Protein AF-A0A1G1CQT5-F1 (afdb_monomer_lite)

Radius of gyration: 16.06 Å; chains: 1; bounding box: 38×38×37 Å

Secondary structure (DSSP, 8-state):
-EEEETTEEEEESSSEEEEEEE-SSEEEEE--TTHHHHTTTTTBTBEEETTEEEEESSS---HHHHHHHHHHHHHHHHHHHHHHHHHHHHTT---

pLDDT: mean 85.35, std 17.18, range [30.62, 95.94]

Sequence (95 aa):
MEKISYGMPYYGYKGRLAYFRLAKKHIGLYVPPPVIAEYEHELKGYQTAKATVRLPLDEPLPVALIKKLIKSRRDKNEESSAIDREGYQVEGLMI

Structure (mmCIF, N/CA/C/O backbone):
data_AF-A0A1G1CQT5-F1
#
_entry.id   AF-A0A1G1CQT5-F1
#
loop_
_atom_site.group_PDB
_atom_site.id
_atom_site.type_symbol
_atom_site.label_atom_id
_atom_site.label_alt_id
_atom_site.label_comp_id
_atom_site.label_asym_id
_atom_site.label_entity_id
_atom_site.label_seq_id
_atom_site.pdbx_PDB_ins_code
_atom_site.Cartn_x
_atom_site.Cartn_y
_atom_site.Cartn_z
_atom_site.occupancy
_atom_site.B_iso_or_equiv
_atom_site.auth_seq_id
_atom_site.auth_comp_id
_atom_site.auth_asym_id
_atom_site.auth_atom_id
_atom_site.pdbx_PDB_model_num
ATOM 1 N N . MET A 1 1 ? -3.405 -5.172 -15.073 1.00 82.75 1 MET A N 1
ATOM 2 C CA . MET A 1 1 ? -4.146 -6.415 -14.773 1.00 82.75 1 MET A CA 1
ATOM 3 C C . MET A 1 1 ? -4.463 -6.439 -13.293 1.00 82.75 1 MET A C 1
ATOM 5 O O . MET A 1 1 ? -3.587 -6.129 -12.492 1.00 82.75 1 MET A O 1
ATOM 9 N N . GLU A 1 2 ? -5.689 -6.795 -12.950 1.00 91.12 2 GLU A N 1
ATOM 10 C CA . GLU A 1 2 ? -6.164 -6.951 -11.576 1.00 91.12 2 GLU A CA 1
ATOM 11 C C . GLU A 1 2 ? -6.182 -8.433 -11.226 1.00 91.12 2 GLU A C 1
ATOM 13 O O . GLU A 1 2 ? -6.641 -9.249 -12.023 1.00 91.12 2 GLU A O 1
ATOM 18 N N . LYS A 1 3 ? -5.620 -8.798 -10.074 1.00 91.62 3 LYS A N 1
ATOM 19 C CA . LYS A 1 3 ? -5.562 -10.192 -9.619 1.00 91.62 3 LYS A CA 1
ATOM 20 C C . LYS A 1 3 ? -5.705 -10.267 -8.104 1.00 91.62 3 LYS A C 1
ATOM 22 O O . LYS A 1 3 ? -5.551 -9.274 -7.399 1.00 91.62 3 LYS A O 1
ATOM 27 N N . ILE A 1 4 ? -5.934 -11.475 -7.604 1.00 91.50 4 ILE A N 1
ATOM 28 C CA . ILE A 1 4 ? -5.916 -11.793 -6.175 1.00 91.50 4 ILE A CA 1
ATOM 29 C C . ILE A 1 4 ? -4.732 -12.724 -5.911 1.00 91.50 4 ILE A C 1
ATOM 31 O O . ILE A 1 4 ? -4.490 -13.666 -6.663 1.00 91.50 4 ILE A O 1
ATOM 35 N N . SER A 1 5 ? -3.965 -12.454 -4.857 1.00 86.62 5 SER A N 1
ATOM 36 C CA . SER A 1 5 ? -2.879 -13.321 -4.390 1.00 86.62 5 SER A CA 1
ATOM 37 C C . SER A 1 5 ? -2.738 -13.172 -2.876 1.00 86.62 5 SER A C 1
ATOM 39 O O . SER A 1 5 ? -2.947 -12.083 -2.346 1.00 86.62 5 SER A O 1
ATOM 41 N N . TYR A 1 6 ? -2.453 -14.267 -2.165 1.00 83.06 6 TYR A N 1
ATOM 42 C CA . TYR A 1 6 ? -2.476 -14.316 -0.691 1.00 83.06 6 TYR A CA 1
ATOM 43 C C . TYR A 1 6 ? -3.805 -13.827 -0.076 1.00 83.06 6 TYR A C 1
ATOM 45 O O . TYR A 1 6 ? -3.820 -13.215 0.989 1.00 83.06 6 TYR A O 1
ATOM 53 N N . GLY A 1 7 ? -4.925 -14.037 -0.779 1.00 88.06 7 GLY A N 1
ATOM 54 C CA . GLY A 1 7 ? -6.241 -13.537 -0.364 1.00 88.06 7 GLY A CA 1
ATOM 55 C C . GLY A 1 7 ? -6.387 -12.010 -0.408 1.00 88.06 7 GLY A C 1
ATOM 56 O O . GLY A 1 7 ? -7.358 -11.485 0.129 1.00 88.06 7 GLY A O 1
ATOM 57 N N . MET A 1 8 ? -5.445 -11.290 -1.028 1.00 89.44 8 MET A N 1
ATOM 58 C CA . MET A 1 8 ? -5.483 -9.835 -1.171 1.00 89.44 8 MET A CA 1
ATOM 59 C C . MET A 1 8 ? -5.562 -9.431 -2.647 1.00 89.44 8 MET A C 1
ATOM 61 O O . MET A 1 8 ? -4.796 -9.950 -3.470 1.00 89.44 8 MET A O 1
ATOM 65 N N . PRO A 1 9 ? -6.462 -8.500 -3.002 1.00 93.62 9 PRO A N 1
ATOM 66 C CA . PRO A 1 9 ? -6.488 -7.925 -4.335 1.00 93.62 9 PRO A CA 1
ATOM 67 C C . PRO A 1 9 ? -5.244 -7.062 -4.568 1.00 93.62 9 PRO A C 1
ATOM 69 O O . PRO A 1 9 ? -4.721 -6.404 -3.660 1.00 93.62 9 PRO A O 1
ATOM 72 N N . TYR A 1 10 ? -4.757 -7.076 -5.805 1.00 94.94 10 TYR A N 1
ATOM 73 C CA . TYR A 1 10 ? -3.607 -6.288 -6.211 1.00 94.94 10 TYR A CA 1
ATOM 74 C C . TYR A 1 10 ? -3.677 -5.868 -7.674 1.00 94.94 10 TYR A C 1
ATOM 76 O O . TYR A 1 10 ? -4.224 -6.566 -8.534 1.00 94.94 10 TYR A O 1
ATOM 84 N N . TYR A 1 11 ? -3.042 -4.734 -7.954 1.00 94.19 11 TYR A N 1
ATOM 85 C CA . TYR A 1 11 ? -2.809 -4.260 -9.310 1.00 94.19 11 TYR A CA 1
ATOM 86 C C . TYR A 1 11 ? -1.417 -4.679 -9.778 1.00 94.19 11 TYR A C 1
ATOM 88 O O . TYR A 1 11 ? -0.419 -4.521 -9.067 1.00 94.19 11 TYR A O 1
ATOM 96 N N . GLY A 1 12 ? -1.345 -5.213 -10.994 1.00 92.12 12 GLY A N 1
ATOM 97 C CA . GLY A 1 12 ? -0.106 -5.610 -11.651 1.00 92.12 12 GLY A CA 1
ATOM 98 C C . GLY A 1 12 ? 0.098 -4.926 -13.002 1.00 92.12 12 GLY A C 1
ATOM 99 O O . GLY A 1 12 ? -0.837 -4.797 -13.800 1.00 92.12 12 GLY A O 1
ATOM 100 N N . TYR A 1 13 ? 1.346 -4.547 -13.264 1.00 92.81 13 TYR A N 1
ATOM 101 C CA . TYR A 1 13 ? 1.863 -4.049 -14.539 1.00 92.81 13 TYR A CA 1
ATOM 102 C C . TYR A 1 13 ? 3.342 -4.417 -14.624 1.00 92.81 13 TYR A C 1
ATOM 104 O O . TYR A 1 13 ? 4.116 -3.932 -13.800 1.00 92.81 13 TYR A O 1
ATOM 112 N N . LYS A 1 14 ? 3.713 -5.297 -15.569 1.00 90.44 14 LYS A N 1
ATOM 113 C CA . LYS A 1 14 ? 5.091 -5.811 -15.734 1.00 90.44 14 LYS A CA 1
ATOM 114 C C . LYS A 1 14 ? 5.730 -6.257 -14.399 1.00 90.44 14 LYS A C 1
ATOM 116 O O . LY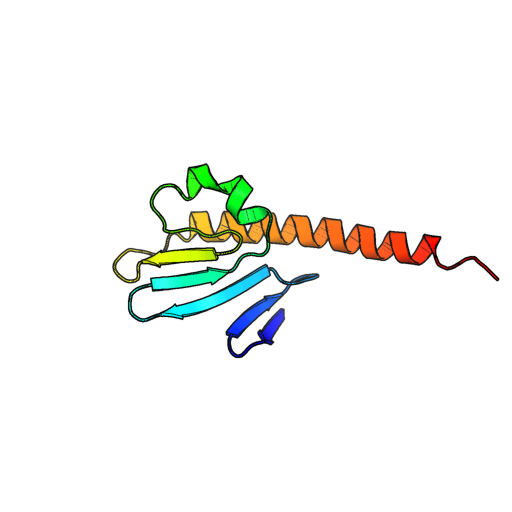S A 1 14 ? 6.897 -6.014 -14.133 1.00 90.44 14 LYS A O 1
ATOM 121 N N . GLY A 1 15 ? 4.910 -6.832 -13.514 1.00 88.62 15 GLY A N 1
ATOM 122 C CA . GLY A 1 15 ? 5.231 -7.052 -12.102 1.00 88.62 15 GLY A CA 1
ATOM 123 C C . GLY A 1 15 ? 4.114 -6.583 -11.162 1.00 88.62 15 GLY A C 1
ATOM 124 O O . GLY A 1 15 ? 3.028 -6.188 -11.595 1.00 88.62 15 GLY A O 1
ATOM 125 N N . ARG A 1 16 ? 4.364 -6.645 -9.848 1.00 90.88 16 ARG A N 1
ATOM 126 C CA . ARG A 1 16 ? 3.429 -6.198 -8.793 1.00 90.88 16 ARG A CA 1
ATOM 127 C C . ARG A 1 16 ? 3.531 -4.679 -8.608 1.00 90.88 16 ARG A C 1
ATOM 129 O O . ARG A 1 16 ? 4.642 -4.185 -8.398 1.00 90.88 16 ARG A O 1
ATOM 136 N N . LEU A 1 17 ? 2.404 -3.961 -8.667 1.00 93.44 17 LEU A N 1
ATOM 137 C CA . LEU A 1 17 ? 2.347 -2.524 -8.362 1.00 93.44 17 LEU A CA 1
ATOM 138 C C . LEU A 1 17 ? 1.991 -2.290 -6.900 1.00 93.44 17 LEU A C 1
ATOM 140 O O . LEU A 1 17 ? 2.788 -1.730 -6.158 1.00 93.44 17 LEU A O 1
ATOM 144 N N . ALA A 1 18 ? 0.807 -2.729 -6.483 1.00 94.88 18 ALA A N 1
ATOM 145 C CA . ALA A 1 18 ? 0.383 -2.578 -5.103 1.00 94.88 18 ALA A CA 1
ATOM 146 C C . ALA A 1 18 ? -0.703 -3.575 -4.730 1.00 94.88 18 ALA A C 1
ATOM 148 O O . ALA A 1 18 ? -1.590 -3.861 -5.538 1.00 94.88 18 ALA A O 1
ATOM 149 N N . TYR A 1 19 ? -0.638 -4.044 -3.488 1.00 95.00 19 TYR A N 1
ATOM 150 C CA . TYR A 1 19 ? -1.736 -4.736 -2.822 1.00 95.00 19 TYR A CA 1
ATOM 151 C C . TYR A 1 19 ? -2.474 -3.751 -1.931 1.00 95.00 19 TYR A C 1
ATOM 153 O O . TYR A 1 19 ? -1.891 -2.777 -1.446 1.00 95.00 19 TYR A O 1
ATOM 161 N N . PHE A 1 20 ? -3.740 -4.039 -1.665 1.00 93.69 20 PHE A N 1
ATOM 162 C CA . PHE A 1 20 ? -4.520 -3.279 -0.704 1.00 93.69 20 PHE A CA 1
ATOM 163 C C . PHE A 1 20 ? -5.369 -4.204 0.159 1.00 93.69 20 PHE A C 1
ATOM 165 O O . PHE A 1 20 ? -5.838 -5.253 -0.284 1.00 93.69 20 PHE A O 1
ATOM 172 N N . ARG A 1 21 ? -5.548 -3.815 1.421 1.00 93.88 21 ARG A N 1
ATOM 173 C CA . ARG A 1 21 ? -6.371 -4.546 2.384 1.00 93.88 21 ARG A CA 1
ATOM 174 C C . ARG A 1 21 ? -7.082 -3.579 3.317 1.00 93.88 21 ARG A C 1
ATOM 176 O O . ARG A 1 21 ? -6.465 -2.652 3.835 1.00 93.88 21 ARG A O 1
ATOM 183 N N . LEU A 1 22 ? -8.359 -3.837 3.581 1.00 93.62 22 LEU A N 1
ATOM 184 C CA . LEU A 1 22 ? -9.110 -3.135 4.616 1.00 93.62 22 LEU A CA 1
ATOM 185 C C . LEU A 1 22 ? -8.802 -3.738 5.996 1.00 93.62 22 LEU A C 1
ATOM 187 O O . LEU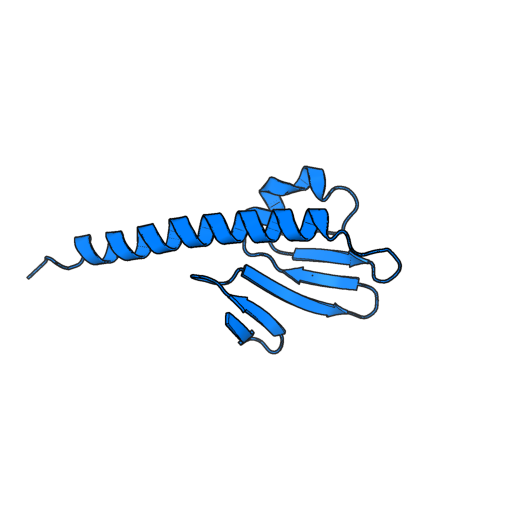 A 1 22 ? -8.884 -4.954 6.185 1.00 93.62 22 LEU A O 1
ATOM 191 N N . ALA A 1 23 ? -8.459 -2.887 6.960 1.00 91.50 23 ALA A N 1
ATOM 192 C CA . ALA A 1 23 ? -8.366 -3.217 8.378 1.00 91.50 23 ALA A CA 1
ATOM 193 C C . ALA A 1 23 ? -9.381 -2.385 9.180 1.00 91.50 23 ALA A C 1
ATOM 195 O O . ALA A 1 23 ? -9.988 -1.456 8.660 1.00 91.50 23 ALA A O 1
ATOM 196 N N . LYS A 1 24 ? -9.548 -2.688 10.475 1.00 92.44 24 LYS A N 1
ATOM 197 C CA . LYS A 1 24 ? -10.582 -2.056 11.322 1.00 92.44 24 LYS A CA 1
ATOM 198 C C . LYS A 1 24 ? -10.499 -0.524 11.403 1.00 92.44 24 LYS A C 1
ATOM 200 O O . LYS A 1 24 ? -11.519 0.115 11.607 1.00 92.44 24 LYS A O 1
ATOM 205 N N . LYS A 1 25 ? -9.293 0.049 11.321 1.00 93.31 25 LYS A N 1
ATOM 206 C CA . LYS A 1 25 ? -9.038 1.494 11.511 1.00 93.31 25 LYS A CA 1
ATOM 207 C C . LYS A 1 25 ? -8.298 2.156 10.343 1.00 93.31 25 LYS A C 1
ATOM 209 O O . LYS A 1 25 ? -8.066 3.357 10.371 1.00 93.31 25 LYS A O 1
ATOM 214 N N . HIS A 1 26 ? -7.850 1.374 9.365 1.00 94.81 26 HIS A N 1
ATOM 215 C CA . HIS A 1 26 ? -7.001 1.864 8.284 1.00 94.81 26 HIS A CA 1
ATOM 216 C C . HIS A 1 26 ? -7.121 0.982 7.042 1.00 94.81 26 HIS A C 1
ATOM 218 O O . HIS A 1 26 ? -7.514 -0.183 7.119 1.00 94.81 26 HIS A O 1
ATOM 224 N N . ILE A 1 27 ? -6.701 1.521 5.907 1.00 95.12 27 ILE A N 1
ATOM 225 C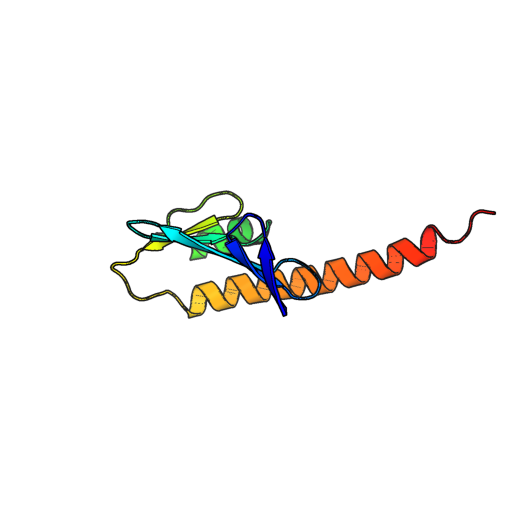 CA . ILE A 1 27 ? -6.440 0.781 4.678 1.00 95.12 27 ILE A CA 1
ATOM 226 C C . ILE A 1 27 ? -4.933 0.543 4.602 1.00 95.12 27 ILE A C 1
ATOM 228 O O . ILE A 1 27 ? -4.135 1.479 4.650 1.00 95.12 27 ILE A O 1
ATOM 232 N N . GLY A 1 28 ? -4.526 -0.720 4.523 1.00 95.00 28 GLY A N 1
ATOM 233 C CA . GLY A 1 28 ? -3.139 -1.094 4.277 1.00 95.00 28 GLY A CA 1
ATOM 234 C C . GLY A 1 28 ? -2.849 -1.044 2.784 1.00 95.00 28 GLY A C 1
ATOM 235 O O . GLY A 1 28 ? -3.420 -1.833 2.033 1.00 95.00 28 GLY A O 1
ATOM 236 N N . LEU A 1 29 ? -1.966 -0.140 2.365 1.00 95.94 29 LEU A N 1
ATOM 237 C CA . LEU A 1 29 ? -1.425 -0.079 1.010 1.00 95.94 29 LEU A CA 1
ATOM 238 C C . LEU A 1 29 ? -0.023 -0.687 1.012 1.00 95.94 29 LEU A C 1
ATOM 240 O O . LEU A 1 29 ? 0.869 -0.185 1.695 1.00 95.94 29 LEU A O 1
ATOM 244 N N . TYR A 1 30 ? 0.182 -1.750 0.239 1.00 94.75 30 TYR A N 1
ATOM 245 C CA . TYR A 1 30 ? 1.456 -2.459 0.177 1.00 94.75 30 TYR A CA 1
ATOM 246 C C . TYR A 1 30 ? 2.113 -2.218 -1.173 1.00 94.75 30 TYR A C 1
ATOM 248 O O . TYR A 1 30 ? 1.687 -2.780 -2.184 1.00 94.75 30 TYR A O 1
ATOM 256 N N . VAL A 1 31 ? 3.154 -1.394 -1.181 1.00 94.94 31 VAL A N 1
ATOM 257 C CA . VAL A 1 31 ? 3.938 -1.085 -2.377 1.00 94.94 31 VAL A CA 1
ATOM 258 C C . VAL A 1 31 ? 5.285 -1.789 -2.241 1.00 94.94 31 VAL A C 1
ATOM 260 O O . VAL A 1 31 ? 5.952 -1.596 -1.222 1.00 94.94 31 VAL A O 1
ATOM 263 N N . PRO A 1 32 ? 5.701 -2.618 -3.216 1.00 92.56 32 PRO A N 1
ATOM 264 C CA . PRO A 1 32 ? 6.986 -3.295 -3.145 1.00 92.56 32 PRO A CA 1
ATOM 265 C C . PRO A 1 32 ? 8.146 -2.299 -2.972 1.00 92.56 32 PRO A C 1
ATOM 267 O O . PRO A 1 32 ? 8.101 -1.205 -3.546 1.00 92.56 32 PRO A O 1
ATOM 270 N N . PRO A 1 33 ? 9.187 -2.668 -2.204 1.00 91.06 33 PRO A N 1
ATOM 271 C CA . PRO A 1 33 ? 10.366 -1.827 -2.033 1.00 91.06 33 PRO A CA 1
ATOM 272 C C . PRO A 1 33 ? 11.062 -1.574 -3.383 1.00 91.06 33 PRO A C 1
ATOM 274 O O . PRO A 1 33 ? 10.878 -2.359 -4.319 1.00 91.06 33 PRO A O 1
ATOM 277 N N . PRO A 1 34 ? 11.871 -0.506 -3.500 1.00 93.00 34 PRO A N 1
ATOM 278 C CA . PRO A 1 34 ? 12.266 0.443 -2.446 1.00 93.00 34 PRO A CA 1
ATOM 279 C C . PRO A 1 34 ? 11.328 1.649 -2.245 1.00 93.00 34 PRO A C 1
ATOM 281 O O . PRO A 1 34 ? 11.612 2.504 -1.413 1.00 93.00 34 PRO A O 1
ATOM 284 N N . VAL A 1 35 ? 10.177 1.688 -2.927 1.00 94.12 35 VAL A N 1
ATOM 285 C CA . VAL A 1 35 ? 9.339 2.896 -3.063 1.00 94.12 35 VAL A CA 1
ATOM 286 C C . VAL A 1 35 ? 8.984 3.567 -1.733 1.00 94.12 35 VAL A C 1
ATOM 288 O O . VAL A 1 35 ? 9.037 4.782 -1.635 1.00 94.12 35 VAL A O 1
ATOM 291 N N . ILE A 1 36 ? 8.636 2.816 -0.688 1.00 93.94 36 ILE A N 1
ATOM 292 C CA . ILE A 1 36 ? 8.257 3.439 0.591 1.00 93.94 36 ILE A CA 1
ATOM 293 C C . ILE A 1 36 ? 9.425 4.195 1.240 1.00 93.94 36 ILE A C 1
ATOM 295 O O . ILE A 1 36 ? 9.202 5.251 1.822 1.00 93.94 36 ILE A O 1
ATOM 299 N N . ALA A 1 37 ? 10.654 3.694 1.101 1.00 92.81 37 ALA A N 1
ATOM 300 C CA . ALA A 1 37 ? 11.838 4.338 1.665 1.00 92.81 37 ALA A CA 1
ATOM 301 C C . ALA A 1 37 ? 12.185 5.643 0.929 1.00 92.81 37 ALA A C 1
ATOM 303 O O . ALA A 1 37 ? 12.501 6.644 1.560 1.00 92.81 37 ALA A O 1
ATOM 304 N N . GLU A 1 38 ? 12.062 5.672 -0.401 1.00 94.62 38 GLU A N 1
ATOM 305 C CA . GLU A 1 38 ? 12.336 6.881 -1.200 1.00 94.62 38 GLU A CA 1
ATOM 306 C C . GLU A 1 38 ? 11.348 8.022 -0.931 1.00 94.62 38 GLU A C 1
ATOM 308 O O . GLU A 1 38 ? 11.674 9.189 -1.129 1.00 94.62 38 GLU A O 1
ATOM 313 N N . TYR A 1 39 ? 10.143 7.688 -0.470 1.00 94.56 39 TYR A N 1
ATOM 314 C CA . TYR A 1 39 ? 9.071 8.641 -0.193 1.00 94.56 39 TYR A CA 1
ATOM 315 C C . TYR A 1 39 ? 8.850 8.865 1.311 1.00 94.56 39 TYR A C 1
ATOM 317 O O . TYR A 1 39 ? 7.817 9.409 1.701 1.00 94.56 39 TYR A O 1
ATOM 325 N N . GLU A 1 40 ? 9.802 8.480 2.168 1.00 92.06 40 GLU A N 1
ATOM 326 C CA . GLU A 1 40 ? 9.673 8.571 3.631 1.00 92.06 40 GLU A CA 1
ATOM 327 C C . GLU A 1 40 ? 9.321 9.992 4.102 1.00 92.06 40 GLU A C 1
ATOM 329 O O . GLU A 1 40 ? 8.450 10.170 4.954 1.00 92.06 40 GLU A O 1
ATOM 334 N N . HIS A 1 41 ? 9.917 11.014 3.480 1.00 92.94 41 HIS A N 1
ATOM 335 C CA . HIS A 1 41 ? 9.631 12.412 3.802 1.00 92.94 41 HIS A CA 1
ATOM 336 C C . HIS A 1 41 ? 8.184 12.818 3.469 1.00 92.94 41 HIS A C 1
ATOM 338 O O . HIS A 1 41 ? 7.543 13.512 4.254 1.00 92.94 41 HIS A O 1
ATOM 344 N N . GLU A 1 42 ? 7.642 12.377 2.328 1.00 92.25 42 GLU A N 1
ATOM 345 C CA . GLU A 1 42 ? 6.247 12.655 1.942 1.00 92.25 42 GLU A CA 1
ATOM 346 C C . GLU A 1 42 ? 5.241 11.829 2.756 1.00 92.25 42 GLU A C 1
ATOM 348 O O . GLU A 1 42 ? 4.078 12.206 2.891 1.00 92.25 42 GLU A O 1
ATOM 353 N N . LEU A 1 43 ? 5.688 10.703 3.312 1.00 93.19 43 LEU A N 1
ATOM 354 C CA . LEU A 1 43 ? 4.896 9.824 4.166 1.00 93.19 43 LEU A CA 1
ATOM 355 C C . LEU A 1 43 ? 4.929 10.230 5.644 1.00 93.19 43 LEU A C 1
ATOM 357 O O . LEU A 1 43 ? 4.292 9.572 6.470 1.00 93.19 43 LEU A O 1
ATOM 361 N N . LYS A 1 44 ? 5.631 11.316 5.985 1.00 89.12 44 LYS A N 1
ATOM 362 C CA . LYS A 1 44 ? 5.713 11.851 7.343 1.00 89.12 44 LYS A CA 1
ATOM 363 C C . LYS A 1 44 ? 4.312 12.232 7.834 1.00 89.12 44 LYS A C 1
ATOM 365 O O . LYS A 1 44 ? 3.718 13.195 7.363 1.00 89.12 44 LYS A O 1
ATOM 370 N N . GLY A 1 45 ? 3.786 11.448 8.774 1.00 90.25 45 GLY A N 1
ATOM 371 C CA . GLY A 1 45 ? 2.415 11.571 9.290 1.00 90.25 45 GLY A CA 1
ATOM 372 C C . GLY A 1 45 ? 1.580 10.301 9.121 1.00 90.25 45 GLY A C 1
ATOM 373 O O . GLY A 1 45 ? 0.619 10.101 9.856 1.00 90.25 45 GLY A O 1
ATOM 374 N N . TYR A 1 46 ? 1.988 9.391 8.236 1.00 92.94 46 TYR A N 1
ATOM 375 C CA . TYR A 1 46 ? 1.392 8.063 8.116 1.00 92.94 46 TYR A CA 1
ATOM 376 C C . TYR A 1 46 ? 2.232 7.023 8.855 1.00 92.94 46 TYR A C 1
ATOM 378 O O . TYR A 1 46 ? 3.456 7.117 8.934 1.00 92.94 46 TYR A O 1
ATOM 386 N N . GLN A 1 47 ? 1.583 5.974 9.364 1.00 92.50 47 GLN A N 1
ATOM 387 C CA . GLN A 1 47 ? 2.313 4.810 9.861 1.00 92.50 47 GLN A CA 1
ATOM 388 C C . GLN A 1 47 ? 2.835 3.995 8.677 1.00 92.50 47 GLN A C 1
ATOM 390 O O . GLN A 1 47 ? 2.048 3.460 7.888 1.00 92.50 47 GLN A O 1
ATOM 395 N N . THR A 1 48 ? 4.153 3.864 8.582 1.00 93.69 48 THR A N 1
ATOM 396 C CA . THR A 1 48 ? 4.825 3.126 7.512 1.00 93.69 48 THR A CA 1
ATOM 397 C C . THR A 1 48 ? 5.609 1.927 8.047 1.00 93.69 48 THR A C 1
ATOM 399 O O . THR A 1 48 ? 5.957 1.834 9.222 1.00 93.69 48 THR A O 1
ATOM 402 N N . ALA A 1 49 ? 5.848 0.966 7.163 1.00 90.69 49 ALA A N 1
ATOM 403 C CA . ALA A 1 49 ? 6.807 -0.121 7.321 1.00 90.69 49 ALA A CA 1
ATOM 404 C C . ALA A 1 49 ? 7.543 -0.305 5.983 1.00 90.69 49 ALA A C 1
ATOM 406 O O . ALA A 1 49 ? 7.190 0.331 4.994 1.00 90.69 49 ALA A O 1
ATOM 407 N N . LYS A 1 50 ? 8.510 -1.229 5.910 1.00 89.31 50 LYS A N 1
ATOM 408 C CA . LYS A 1 50 ? 9.396 -1.431 4.740 1.00 89.31 50 LYS A CA 1
ATOM 409 C C . LYS A 1 50 ? 8.703 -1.423 3.363 1.00 89.31 50 LYS A C 1
ATOM 411 O O . LYS A 1 50 ? 9.293 -0.981 2.384 1.00 89.31 50 LYS A O 1
ATOM 416 N N . ALA A 1 51 ? 7.481 -1.943 3.273 1.00 91.88 51 ALA A N 1
ATOM 417 C CA . ALA A 1 51 ? 6.715 -2.035 2.029 1.00 91.88 51 ALA A CA 1
ATOM 418 C C . ALA A 1 51 ? 5.232 -1.693 2.239 1.00 91.88 51 ALA A C 1
ATOM 420 O O . ALA A 1 51 ? 4.361 -2.219 1.547 1.00 91.88 51 ALA A O 1
ATOM 421 N N . THR A 1 52 ? 4.905 -0.906 3.267 1.00 93.81 52 THR A N 1
ATOM 422 C CA . THR A 1 52 ? 3.509 -0.690 3.666 1.00 93.81 52 THR A CA 1
ATOM 423 C C . THR A 1 52 ? 3.285 0.717 4.177 1.00 93.81 52 THR A C 1
ATOM 425 O O . THR A 1 52 ? 4.085 1.236 4.947 1.00 93.81 52 THR A O 1
ATOM 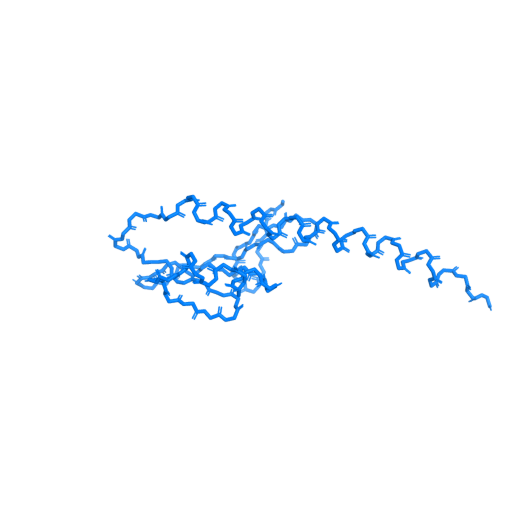428 N N . VAL A 1 53 ? 2.150 1.289 3.795 1.00 95.38 53 VAL A N 1
ATOM 429 C CA . VAL A 1 53 ? 1.609 2.538 4.326 1.00 95.38 53 VAL A CA 1
ATOM 430 C C . VAL A 1 53 ? 0.219 2.242 4.869 1.00 95.38 53 VAL A C 1
ATOM 432 O O . VAL A 1 53 ? -0.599 1.619 4.189 1.00 95.38 53 VAL A O 1
ATOM 435 N N . ARG A 1 54 ? -0.053 2.657 6.106 1.00 95.62 54 ARG A N 1
ATOM 436 C CA . ARG A 1 54 ? -1.385 2.574 6.711 1.00 95.62 54 ARG A CA 1
ATOM 437 C C . ARG A 1 54 ? -2.081 3.914 6.534 1.00 95.62 54 ARG A C 1
ATOM 439 O O . ARG A 1 54 ? -1.682 4.906 7.138 1.00 95.62 54 ARG A O 1
ATOM 446 N N . LEU A 1 55 ? -3.115 3.919 5.705 1.00 94.44 55 LEU A N 1
ATOM 447 C CA . LEU A 1 55 ? -3.938 5.087 5.431 1.00 94.44 55 LEU A CA 1
ATOM 448 C C . LEU A 1 55 ? -5.118 5.103 6.415 1.00 94.44 55 LEU A C 1
ATOM 450 O O . LEU A 1 55 ? -5.854 4.114 6.455 1.00 94.44 55 LEU A O 1
ATOM 454 N N . PRO A 1 56 ? -5.297 6.151 7.229 1.00 93.94 56 PRO A N 1
ATOM 455 C CA . PRO A 1 56 ? -6.418 6.246 8.163 1.00 93.94 56 PRO A CA 1
ATOM 456 C C . PRO A 1 56 ? -7.765 6.194 7.427 1.00 93.94 56 PRO A C 1
ATOM 458 O O . PRO A 1 56 ? -7.883 6.672 6.303 1.00 93.94 56 PRO A O 1
ATOM 461 N N . LEU A 1 57 ? -8.772 5.573 8.051 1.00 92.31 57 LEU A N 1
ATOM 462 C CA . LEU A 1 57 ? -10.139 5.517 7.505 1.00 92.31 57 LEU A CA 1
ATOM 463 C C . LEU A 1 57 ? -10.969 6.771 7.809 1.00 92.31 57 LEU A C 1
ATOM 465 O O . LEU A 1 57 ? -11.976 6.993 7.148 1.00 92.31 57 LEU A O 1
ATOM 469 N N . ASP A 1 58 ? -10.561 7.545 8.814 1.00 92.19 58 ASP A N 1
ATOM 470 C CA . ASP A 1 58 ? -11.294 8.715 9.317 1.00 92.19 58 ASP A CA 1
ATOM 471 C C . ASP A 1 58 ? -10.951 10.008 8.554 1.00 92.19 58 ASP A C 1
ATOM 473 O O . ASP A 1 58 ? -11.590 11.040 8.725 1.00 92.19 58 ASP A O 1
ATOM 477 N N . GLU A 1 59 ? -9.945 9.952 7.681 1.00 89.69 59 GLU A N 1
ATOM 478 C C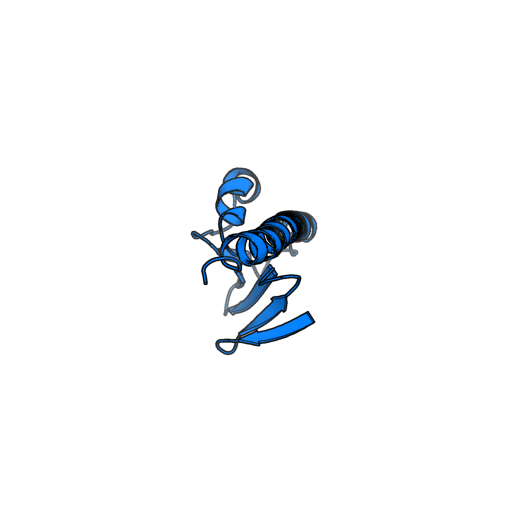A . GLU A 1 59 ? -9.434 11.098 6.933 1.00 89.69 59 GLU A CA 1
ATOM 479 C C . GLU A 1 59 ? -9.590 10.875 5.422 1.00 89.69 59 GLU A C 1
ATOM 481 O O . GLU A 1 59 ? -9.608 9.730 4.951 1.00 89.69 59 GLU A O 1
ATOM 486 N N . PRO A 1 60 ? -9.684 11.953 4.622 1.00 91.75 60 PRO A N 1
ATOM 487 C CA . PRO A 1 60 ? -9.731 11.828 3.174 1.00 91.75 60 PRO A CA 1
ATOM 488 C C . PRO A 1 60 ? -8.475 11.130 2.641 1.00 91.75 60 PRO A C 1
ATOM 490 O O . PRO A 1 60 ? -7.346 11.427 3.034 1.00 91.75 60 PRO A O 1
ATOM 493 N N . LEU A 1 61 ? -8.669 10.217 1.688 1.00 90.81 61 LEU A N 1
ATOM 494 C CA . LEU A 1 61 ? -7.561 9.485 1.085 1.00 90.81 61 LEU A CA 1
ATOM 495 C C . LEU A 1 61 ? -6.584 10.442 0.381 1.00 90.81 61 LEU A C 1
ATOM 497 O O . LEU A 1 61 ? -7.010 11.238 -0.463 1.00 90.81 61 LEU A O 1
ATOM 501 N N . PRO A 1 62 ? -5.264 10.320 0.617 1.00 92.88 62 PRO A N 1
ATOM 502 C CA . PRO A 1 62 ? -4.260 11.158 -0.027 1.00 92.88 62 PRO A CA 1
ATOM 503 C C . PRO A 1 62 ? -3.986 10.667 -1.457 1.00 92.88 62 PRO A C 1
ATOM 505 O O . PRO A 1 62 ? -2.921 10.133 -1.773 1.00 92.88 62 PRO A O 1
ATOM 508 N N . VAL A 1 63 ? -4.964 10.838 -2.351 1.00 93.81 63 VAL A N 1
ATOM 509 C CA . VAL A 1 63 ? -4.937 10.316 -3.730 1.00 93.81 63 VAL A CA 1
ATOM 510 C C . VAL A 1 63 ? -3.686 10.765 -4.490 1.00 93.81 63 VAL A C 1
ATOM 512 O O . VAL A 1 63 ? -3.093 9.977 -5.229 1.00 93.81 63 VAL A O 1
ATOM 515 N N . ALA A 1 64 ? -3.243 12.009 -4.287 1.00 94.50 64 ALA A N 1
ATOM 516 C CA . ALA A 1 64 ? -2.037 12.536 -4.920 1.00 94.50 64 ALA A CA 1
ATOM 517 C C . ALA A 1 64 ? -0.771 11.765 -4.504 1.00 94.50 64 ALA A C 1
ATOM 519 O O . ALA A 1 64 ? 0.044 11.419 -5.362 1.00 94.50 64 ALA A O 1
ATOM 520 N N . LEU A 1 65 ? -0.637 11.444 -3.213 1.00 94.19 65 LEU A N 1
ATOM 521 C CA . LEU A 1 65 ? 0.488 10.676 -2.681 1.00 94.19 65 LEU A CA 1
ATOM 522 C C . LEU A 1 65 ? 0.453 9.234 -3.190 1.00 94.19 65 LEU A C 1
ATOM 524 O O . LEU A 1 65 ? 1.446 8.744 -3.721 1.00 94.19 65 LEU A O 1
ATOM 528 N N . ILE A 1 66 ? -0.715 8.585 -3.136 1.00 94.50 66 ILE A N 1
ATOM 529 C CA . ILE A 1 66 ? -0.901 7.226 -3.667 1.00 94.50 66 ILE A CA 1
ATOM 530 C C . ILE A 1 66 ? -0.487 7.184 -5.143 1.00 94.50 66 ILE A C 1
ATOM 532 O O . ILE A 1 66 ? 0.293 6.326 -5.550 1.00 94.50 66 ILE A O 1
ATOM 536 N N . LYS A 1 67 ? -0.940 8.150 -5.949 1.00 95.56 67 LYS A N 1
ATOM 537 C CA . LYS A 1 67 ? -0.598 8.229 -7.373 1.00 95.56 67 LYS A CA 1
ATOM 538 C C . LYS A 1 67 ? 0.911 8.353 -7.605 1.00 95.56 67 LYS A C 1
ATOM 540 O O . LYS A 1 67 ? 1.413 7.716 -8.530 1.00 95.56 67 LYS A O 1
ATOM 545 N N . LYS A 1 68 ? 1.632 9.132 -6.790 1.00 95.44 68 LYS A N 1
ATOM 546 C CA . LYS A 1 68 ? 3.101 9.241 -6.865 1.00 95.44 68 LYS A CA 1
ATOM 547 C C . LYS A 1 68 ? 3.781 7.899 -6.587 1.00 95.44 68 LYS A C 1
ATOM 549 O O . LYS A 1 68 ? 4.585 7.458 -7.406 1.00 95.44 68 LYS A O 1
ATOM 554 N N . LEU A 1 69 ? 3.393 7.214 -5.509 1.00 95.19 69 LEU A N 1
ATOM 555 C CA . LEU A 1 69 ? 3.960 5.911 -5.139 1.00 95.19 69 LEU A CA 1
ATOM 556 C C . LEU A 1 69 ? 3.738 4.862 -6.240 1.00 95.19 69 LEU A C 1
ATOM 558 O O . LEU A 1 69 ? 4.665 4.153 -6.631 1.00 95.19 69 LEU A O 1
ATOM 562 N N . ILE A 1 70 ? 2.517 4.784 -6.781 1.00 95.44 70 ILE A N 1
ATOM 563 C CA . ILE A 1 70 ? 2.184 3.816 -7.837 1.00 95.44 70 ILE A CA 1
ATOM 564 C C . ILE A 1 70 ? 2.930 4.119 -9.137 1.00 95.44 70 ILE A C 1
ATOM 566 O O . ILE A 1 70 ? 3.382 3.184 -9.798 1.00 95.44 70 ILE A O 1
ATOM 570 N N . LYS A 1 71 ? 3.094 5.399 -9.498 1.00 95.38 71 LYS A N 1
ATOM 571 C CA . LYS A 1 71 ? 3.913 5.789 -10.653 1.00 95.38 71 LYS A CA 1
ATOM 572 C C . LYS A 1 71 ? 5.364 5.351 -10.469 1.00 95.38 71 LYS A C 1
ATOM 574 O O . LYS A 1 71 ? 5.822 4.545 -11.264 1.00 95.38 71 LYS A O 1
ATOM 579 N N . SER A 1 72 ? 6.008 5.726 -9.361 1.00 95.31 72 SER A N 1
ATOM 580 C CA . SER A 1 72 ? 7.390 5.305 -9.076 1.00 95.31 72 SER A CA 1
ATOM 581 C C . SER A 1 72 ? 7.560 3.784 -9.144 1.00 95.31 72 SER A C 1
ATOM 583 O O . SER A 1 72 ? 8.529 3.276 -9.708 1.00 95.31 72 SER A O 1
ATOM 585 N N . ARG A 1 73 ? 6.585 3.020 -8.628 1.00 95.06 73 ARG A N 1
ATOM 586 C CA . ARG A 1 73 ? 6.624 1.559 -8.735 1.00 95.06 73 ARG A CA 1
ATOM 587 C C . ARG A 1 73 ? 6.481 1.059 -10.174 1.00 95.06 73 ARG A C 1
ATOM 589 O O . ARG A 1 73 ? 7.125 0.075 -10.536 1.00 95.06 73 ARG A O 1
ATOM 596 N N . ARG A 1 74 ? 5.622 1.696 -10.973 1.00 95.19 74 ARG A N 1
ATOM 597 C CA . ARG A 1 74 ? 5.426 1.378 -12.391 1.00 95.19 74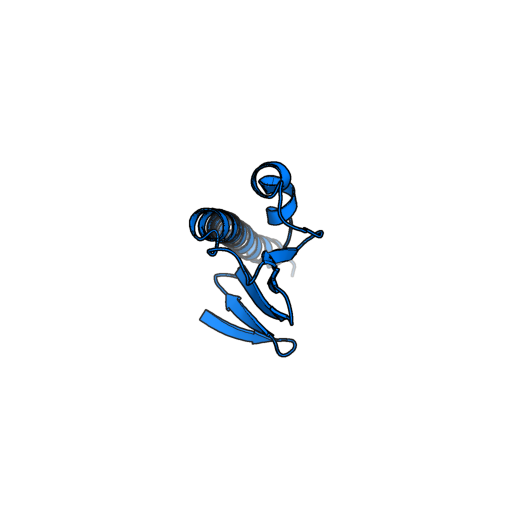 ARG A CA 1
ATOM 598 C C . ARG A 1 74 ? 6.713 1.594 -13.181 1.00 95.19 74 ARG A C 1
ATOM 600 O O . ARG A 1 74 ? 7.082 0.690 -13.922 1.00 95.19 74 ARG A O 1
ATOM 607 N N . ASP A 1 75 ? 7.375 2.732 -12.993 1.00 94.31 75 ASP A N 1
ATOM 608 C CA . ASP A 1 75 ? 8.632 3.063 -13.676 1.00 94.31 75 ASP A CA 1
ATOM 609 C C . ASP A 1 75 ? 9.714 2.014 -13.357 1.00 94.31 75 ASP A C 1
ATOM 611 O O . ASP A 1 75 ? 10.340 1.458 -14.254 1.00 94.31 75 ASP A O 1
ATOM 615 N N . LYS A 1 76 ? 9.820 1.591 -12.091 1.00 92.81 76 LYS A N 1
ATOM 616 C CA . LYS A 1 76 ? 10.729 0.503 -11.679 1.00 92.81 76 LYS A CA 1
ATOM 617 C C . LYS A 1 76 ? 10.405 -0.851 -12.305 1.00 92.81 76 LYS A C 1
ATOM 619 O O . LYS A 1 76 ? 11.312 -1.611 -12.628 1.00 92.81 76 LYS A O 1
ATOM 624 N N . ASN A 1 77 ? 9.121 -1.187 -12.453 1.00 92.56 77 ASN A N 1
ATOM 625 C CA . ASN A 1 77 ? 8.729 -2.412 -13.158 1.00 92.56 77 ASN A CA 1
ATOM 626 C C . ASN A 1 77 ? 9.097 -2.346 -14.640 1.00 92.56 77 ASN A C 1
ATOM 628 O O . ASN A 1 77 ? 9.409 -3.374 -15.233 1.00 92.56 77 ASN A O 1
ATOM 632 N N . GLU A 1 78 ? 9.047 -1.160 -15.241 1.00 92.19 78 GLU A N 1
ATOM 633 C CA . GLU A 1 78 ? 9.460 -0.967 -16.624 1.00 92.19 78 GLU A CA 1
ATOM 634 C C . GLU A 1 78 ? 10.956 -1.246 -16.788 1.00 92.19 78 GLU A C 1
ATOM 636 O O . GLU A 1 78 ? 11.317 -2.068 -17.630 1.00 92.19 78 GLU A O 1
ATOM 641 N N . GLU A 1 79 ? 11.786 -0.692 -15.904 1.00 87.50 79 GLU A N 1
ATOM 642 C CA . GLU A 1 79 ? 13.233 -0.924 -15.871 1.00 87.50 79 GLU A CA 1
ATOM 643 C C . GLU A 1 79 ? 13.585 -2.392 -15.578 1.00 87.50 79 GLU A C 1
ATOM 645 O O . GLU A 1 79 ? 14.331 -3.019 -16.324 1.00 87.50 79 GLU A O 1
ATOM 650 N N . SER A 1 80 ? 12.957 -3.007 -14.569 1.00 77.88 80 SER A N 1
ATOM 651 C CA . SER A 1 80 ? 13.183 -4.428 -14.245 1.00 77.88 80 SER A CA 1
ATOM 652 C C . SER A 1 80 ? 12.751 -5.370 -15.375 1.00 77.88 80 SER A C 1
ATOM 654 O O . SER A 1 80 ? 13.397 -6.384 -15.615 1.00 77.88 80 SER A O 1
ATOM 656 N N . SER A 1 81 ? 11.674 -5.041 -16.097 1.00 69.38 81 SER A N 1
ATOM 657 C CA . SER A 1 81 ? 11.226 -5.832 -17.252 1.00 69.38 81 SER A CA 1
ATOM 658 C C . SER A 1 81 ? 12.124 -5.685 -18.482 1.00 69.38 81 SER A C 1
ATOM 660 O O . SER A 1 81 ? 12.083 -6.539 -19.366 1.00 69.38 81 SER A O 1
ATOM 662 N N . ALA A 1 82 ? 12.893 -4.596 -18.566 1.00 60.91 82 ALA A N 1
ATOM 663 C CA . ALA A 1 82 ? 13.920 -4.425 -19.584 1.00 60.91 82 ALA A CA 1
ATOM 664 C C . ALA A 1 82 ? 15.153 -5.274 -19.238 1.00 60.91 82 ALA A C 1
ATOM 666 O O . ALA A 1 82 ? 15.665 -5.975 -20.103 1.00 60.91 82 ALA A O 1
ATOM 667 N N . ILE A 1 83 ? 15.535 -5.308 -17.956 1.00 57.12 83 ILE A N 1
ATOM 668 C CA . ILE A 1 83 ? 16.655 -6.116 -17.448 1.00 57.12 83 ILE A CA 1
ATOM 669 C C . ILE A 1 83 ? 16.384 -7.623 -17.604 1.00 57.12 83 ILE A C 1
ATOM 671 O O . ILE A 1 83 ? 17.261 -8.357 -18.044 1.00 57.12 83 ILE A O 1
ATOM 675 N N . ASP A 1 84 ? 15.162 -8.089 -17.326 1.00 51.00 84 ASP A N 1
ATOM 676 C CA . ASP A 1 84 ? 14.765 -9.500 -17.511 1.00 51.00 84 ASP A CA 1
ATOM 677 C C . ASP A 1 84 ? 14.821 -9.940 -18.992 1.00 51.00 84 ASP A C 1
ATOM 679 O O . ASP A 1 84 ? 15.174 -11.077 -19.302 1.00 51.00 84 ASP A O 1
ATOM 683 N N . ARG A 1 85 ? 14.557 -9.016 -19.931 1.00 49.81 85 ARG A N 1
ATOM 684 C CA . ARG A 1 85 ? 14.686 -9.273 -21.377 1.00 49.81 85 ARG A CA 1
ATOM 685 C C . ARG A 1 85 ? 16.132 -9.315 -21.866 1.00 49.81 85 ARG A C 1
ATOM 687 O O . ARG A 1 85 ? 16.404 -10.033 -22.823 1.00 49.81 85 ARG A O 1
ATOM 694 N N . GLU A 1 86 ? 17.036 -8.573 -21.235 1.00 44.72 86 GLU A N 1
ATOM 695 C CA . GLU A 1 86 ? 18.457 -8.535 -21.602 1.00 44.72 86 GLU A CA 1
ATOM 696 C C . GLU A 1 86 ? 19.247 -9.680 -20.936 1.00 44.72 86 GLU A C 1
ATOM 698 O O . GLU A 1 86 ? 20.100 -10.297 -21.572 1.00 44.72 86 GLU A O 1
ATOM 703 N N . GLY A 1 87 ? 18.870 -10.074 -19.713 1.00 38.97 87 GLY A N 1
ATOM 704 C CA . GLY A 1 87 ? 19.415 -11.244 -19.009 1.00 38.97 87 GLY A CA 1
ATOM 705 C C . GLY A 1 87 ? 19.170 -12.572 -19.738 1.00 38.97 87 GLY A C 1
ATOM 706 O O . GLY A 1 87 ? 20.053 -13.423 -19.803 1.00 38.97 87 GLY A O 1
ATOM 707 N N . TYR A 1 88 ? 18.010 -12.725 -20.386 1.00 44.44 88 TYR A N 1
ATOM 708 C CA . TYR A 1 88 ? 17.706 -13.923 -21.179 1.00 44.44 88 TYR A CA 1
ATOM 709 C C . TYR A 1 88 ? 18.511 -14.010 -22.491 1.00 44.44 88 TYR A C 1
ATOM 711 O O . TYR A 1 88 ? 18.627 -15.086 -23.072 1.00 44.44 88 TYR A O 1
ATOM 719 N N . GLN A 1 89 ? 19.073 -12.898 -22.983 1.00 40.31 89 GLN A N 1
ATOM 720 C CA . GLN A 1 89 ? 19.921 -12.905 -24.182 1.00 40.31 89 GLN A CA 1
ATOM 721 C C . GLN A 1 89 ? 21.380 -13.281 -23.873 1.00 40.31 89 GLN A C 1
ATOM 723 O O . GLN A 1 89 ? 22.058 -13.791 -24.761 1.00 40.31 89 GLN A O 1
ATOM 728 N N . VAL A 1 90 ? 21.863 -13.087 -22.637 1.00 46.59 90 VAL A N 1
ATOM 729 C CA . VAL A 1 90 ? 23.250 -13.426 -22.253 1.00 46.59 90 VAL A CA 1
ATOM 730 C C . VAL A 1 90 ? 23.419 -14.861 -21.741 1.00 46.59 90 VAL A C 1
ATOM 732 O O . VAL A 1 90 ? 24.473 -15.448 -21.957 1.00 46.59 90 VAL A O 1
ATOM 735 N N . GLU A 1 91 ? 22.388 -15.473 -21.147 1.00 41.25 91 GLU A N 1
ATOM 736 C CA . GLU A 1 91 ? 22.426 -16.889 -20.719 1.00 41.25 91 GLU A CA 1
ATOM 737 C C . GLU A 1 91 ? 21.948 -17.880 -21.804 1.00 41.25 91 GLU A C 1
ATOM 739 O O . GLU A 1 91 ? 21.887 -19.085 -21.575 1.00 41.25 91 GLU A O 1
ATOM 744 N N . GLY A 1 92 ? 21.621 -17.390 -23.007 1.00 42.66 92 GLY A N 1
ATOM 745 C CA . GLY A 1 92 ? 21.156 -18.198 -24.142 1.00 42.66 92 GLY A CA 1
ATOM 746 C C . GLY A 1 92 ? 22.253 -18.748 -25.064 1.00 42.66 92 GLY A C 1
ATOM 747 O O . GLY A 1 92 ? 21.924 -19.374 -26.071 1.00 42.66 92 GLY A O 1
ATOM 748 N N . LEU A 1 93 ? 23.538 -18.524 -24.765 1.00 43.22 93 LEU A N 1
ATOM 749 C CA . LEU A 1 93 ? 24.653 -19.025 -25.575 1.00 43.22 93 LEU A CA 1
ATOM 750 C C . LEU A 1 93 ? 25.745 -19.660 -24.706 1.00 43.22 93 LEU A C 1
ATOM 752 O O . LEU A 1 93 ? 26.837 -19.120 -24.554 1.00 43.22 93 LEU A O 1
ATOM 756 N N . MET A 1 94 ? 25.469 -20.850 -24.182 1.00 30.62 94 MET A N 1
ATOM 757 C CA . MET A 1 94 ? 26.529 -21.827 -23.949 1.00 30.62 94 MET A CA 1
ATOM 758 C C . MET A 1 94 ? 25.989 -23.225 -24.255 1.00 30.62 94 MET A C 1
ATOM 760 O O . MET A 1 94 ? 25.260 -23.827 -23.468 1.00 30.62 94 MET A O 1
ATOM 764 N N . ILE A 1 95 ? 26.282 -23.648 -25.486 1.00 46.03 95 ILE A N 1
ATOM 765 C CA . ILE A 1 95 ? 26.400 -25.051 -25.897 1.00 46.03 95 ILE A CA 1
ATOM 766 C C . ILE A 1 95 ? 27.505 -25.749 -25.101 1.00 46.03 95 ILE A C 1
ATOM 768 O O . ILE A 1 95 ? 28.485 -25.058 -24.735 1.00 46.03 95 ILE A O 1
#

Foldseek 3Di:
DWDADPNWIFDDDLHGQWTWDDDPFWIKIFGDPDLCVVCVVVLVPFDDDNGITTHGPVDDDPVVVSVVSSVVSNVVSVVVSVVVVVVCVVVVDDD